Protein AF-A0A7X9TAC8-F1 (afdb_monomer)

Secondary structure (DSSP, 8-state):
----TTEEEEE-TT-HHHHHHHHHHHHTT---EEEETTSTTHHHHHHHHHSS-EESEEEETTEEE--HHHHHHHHHHHHTPPPP--S----EEEETTTEEEE-

Nearest PDB structures (foldseek):
  1nm3-assembly1_B  TM=7.794E-01  e=5.454E-04  Haemophilus influenzae
  6srb-assembly1_A  TM=7.774E-01  e=1.572E-03  Trametes pubescens
  6srb-assembly1_B  TM=7.687E-01  e=2.048E-03  Trametes pubescens
  2cz3-assembly1_B  TM=8.007E-01  e=4.241E-03  Mus musculus
  7c10-assembly1_A  TM=7.811E-01  e=2.669E-03  Alkaliphilus oremlandii OhILAs

Mean predicted aligned error: 5.92 Å

Organism: NCBI:txid604330

InterPro domains:
  IPR004045 Glutathione S-transferase, N-terminal [PF13417] (9-78)
  IPR004045 Glutathione S-transferase, N-terminal [PS50404] (5-83)
  IPR011767 Glutaredoxin active site [PS00195] (9-25)
  IPR036249 Thioredoxin-like superfamily [SSF52833] (6-83)

Sequence (103 aa):
MASFDDLKLYVLPGCPFCAKVDAFLDEHDIEIEHLDVTQGTNGDDLVRIGGKRQCPCLLIDGKPMYESGDIIDYLADRIGADAPTHEGGGACHFVPGGGHVCD

Radius of gyration: 13.05 Å; Cα contacts (8 Å, |Δi|>4): 174; chains: 1; bounding box: 33×24×43 Å

Structure (mmCIF, N/CA/C/O backbone):
data_AF-A0A7X9TAC8-F1
#
_entry.id   AF-A0A7X9TAC8-F1
#
loop_
_atom_site.group_PDB
_atom_site.id
_atom_site.type_symbol
_a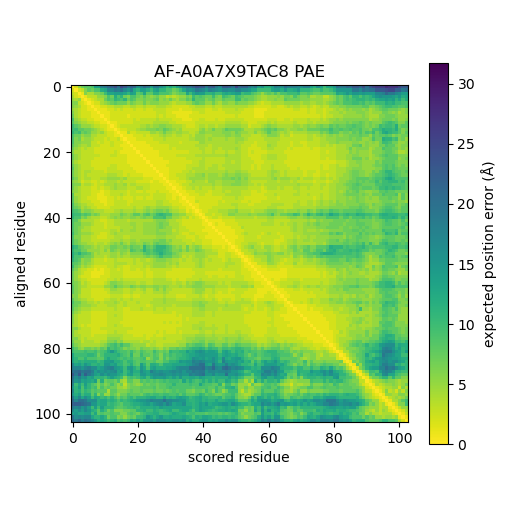tom_site.label_atom_id
_atom_site.label_alt_id
_atom_site.label_comp_id
_atom_site.label_asym_id
_atom_site.label_entity_id
_atom_site.label_seq_id
_atom_site.pdbx_PDB_ins_code
_atom_site.Cartn_x
_atom_site.Cartn_y
_atom_site.Cartn_z
_atom_site.occupancy
_atom_site.B_iso_or_equiv
_atom_site.auth_seq_id
_atom_site.auth_comp_id
_atom_site.auth_asym_id
_atom_site.auth_atom_id
_atom_site.pdbx_PDB_model_num
ATOM 1 N N . MET A 1 1 ? -2.685 -1.201 22.007 1.00 51.84 1 MET A N 1
ATOM 2 C CA . MET A 1 1 ? -1.773 -0.572 21.035 1.00 51.84 1 MET A CA 1
ATOM 3 C C . MET A 1 1 ? -1.682 -1.529 19.870 1.00 51.84 1 MET A C 1
ATOM 5 O O . MET A 1 1 ? -1.145 -2.617 20.052 1.00 51.84 1 MET A O 1
ATOM 9 N N . ALA A 1 2 ? -2.333 -1.209 18.752 1.00 60.91 2 ALA A N 1
ATOM 10 C CA . ALA A 1 2 ? -2.138 -1.977 17.529 1.00 60.91 2 ALA A CA 1
ATOM 11 C C . ALA A 1 2 ? -0.667 -1.816 17.124 1.00 60.91 2 ALA A C 1
ATOM 13 O O . ALA A 1 2 ? -0.144 -0.707 17.157 1.00 60.91 2 ALA A O 1
ATOM 14 N N . SER A 1 3 ? 0.016 -2.924 16.858 1.00 71.75 3 SER A N 1
ATOM 15 C CA . SER A 1 3 ? 1.382 -2.899 16.341 1.00 71.75 3 SER A CA 1
ATOM 16 C C . SER A 1 3 ? 1.326 -3.188 14.846 1.00 71.75 3 SER A C 1
ATOM 18 O O . SER A 1 3 ? 0.616 -4.110 14.421 1.00 71.75 3 SER A O 1
ATOM 20 N N . PHE A 1 4 ? 2.050 -2.373 14.084 1.00 82.62 4 PHE A N 1
ATOM 21 C CA . PHE A 1 4 ? 2.153 -2.423 12.626 1.00 82.62 4 PHE A CA 1
ATOM 22 C C . PHE A 1 4 ? 3.567 -2.803 12.168 1.00 82.62 4 PHE A C 1
ATOM 24 O O . PHE A 1 4 ? 3.874 -2.682 10.994 1.00 82.62 4 PHE A O 1
ATOM 31 N N . ASP A 1 5 ? 4.409 -3.293 13.083 1.00 80.94 5 ASP A N 1
ATOM 32 C CA . ASP A 1 5 ? 5.808 -3.673 12.819 1.00 80.94 5 ASP A CA 1
ATOM 33 C C . ASP A 1 5 ? 5.934 -4.825 11.801 1.00 80.94 5 ASP A C 1
ATOM 35 O O . ASP A 1 5 ? 6.904 -4.925 11.058 1.00 80.94 5 ASP A O 1
ATOM 39 N N . ASP A 1 6 ? 4.904 -5.671 11.721 1.00 87.69 6 ASP A N 1
ATOM 40 C CA . ASP A 1 6 ? 4.800 -6.734 10.716 1.00 87.69 6 ASP A CA 1
ATOM 41 C C . ASP A 1 6 ? 4.319 -6.224 9.341 1.00 87.69 6 ASP A C 1
ATOM 43 O O . ASP A 1 6 ? 4.435 -6.918 8.328 1.00 87.69 6 ASP A O 1
ATOM 47 N N . LEU A 1 7 ? 3.791 -4.997 9.284 1.00 91.31 7 LEU A N 1
ATOM 48 C CA . LEU A 1 7 ? 3.294 -4.406 8.052 1.00 91.31 7 LEU A CA 1
ATOM 49 C C . LEU A 1 7 ? 4.397 -3.646 7.324 1.00 91.31 7 LEU A C 1
ATOM 51 O O . LEU A 1 7 ? 5.153 -2.880 7.917 1.00 91.31 7 LEU A O 1
ATOM 55 N N . LYS A 1 8 ? 4.445 -3.813 6.003 1.00 92.31 8 LYS A N 1
ATOM 56 C CA . LYS A 1 8 ? 5.363 -3.062 5.135 1.00 92.31 8 LYS A CA 1
ATOM 57 C C . LYS A 1 8 ? 4.599 -2.495 3.962 1.00 92.31 8 LYS A C 1
ATOM 59 O O . LYS A 1 8 ? 3.966 -3.248 3.222 1.00 92.31 8 LYS A O 1
ATOM 64 N N . LEU A 1 9 ? 4.653 -1.183 3.772 1.00 92.88 9 LEU A N 1
ATOM 65 C CA . LEU A 1 9 ? 3.993 -0.528 2.655 1.00 92.88 9 LEU A CA 1
ATOM 66 C C . LEU A 1 9 ? 4.996 -0.287 1.533 1.00 92.88 9 LEU A C 1
ATOM 68 O O . LEU A 1 9 ? 5.896 0.545 1.624 1.00 92.88 9 LEU A O 1
ATOM 72 N N . TYR A 1 10 ? 4.812 -0.998 0.431 1.00 92.75 10 TYR A N 1
ATOM 73 C CA . TYR A 1 10 ? 5.581 -0.770 -0.776 1.00 92.75 10 TYR A CA 1
ATOM 74 C C . TYR A 1 10 ? 4.985 0.387 -1.568 1.00 92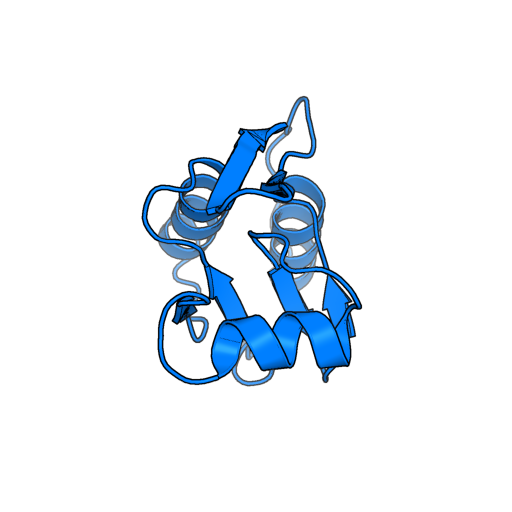.75 10 TYR A C 1
ATOM 76 O O . TYR A 1 10 ? 3.833 0.343 -2.018 1.00 92.75 10 TYR A O 1
ATOM 84 N N . VAL A 1 11 ? 5.806 1.409 -1.775 1.00 92.00 11 VAL A N 1
ATOM 85 C CA . VAL A 1 11 ? 5.417 2.657 -2.426 1.00 92.00 11 VAL A CA 1
ATOM 86 C C . VAL A 1 11 ? 6.256 2.908 -3.665 1.00 92.00 11 VAL A C 1
ATOM 88 O O . VAL A 1 11 ? 7.392 2.449 -3.784 1.00 92.00 11 VAL A O 1
ATOM 91 N N . LEU A 1 12 ? 5.673 3.645 -4.605 1.00 88.94 12 LEU A N 1
ATOM 92 C CA . LEU A 1 12 ? 6.355 4.131 -5.794 1.00 88.94 12 LEU A CA 1
ATOM 93 C C . LEU A 1 12 ? 6.429 5.662 -5.716 1.00 88.94 12 LEU A C 1
ATOM 95 O O . LEU A 1 12 ? 5.371 6.300 -5.648 1.00 88.94 12 LEU A O 1
ATOM 99 N N . PRO A 1 13 ? 7.625 6.278 -5.758 1.00 84.88 13 PRO A N 1
ATOM 100 C CA . PRO A 1 13 ? 7.759 7.727 -5.818 1.00 84.88 13 PRO A CA 1
ATOM 101 C C . PRO A 1 13 ? 6.987 8.291 -7.014 1.00 84.88 13 PRO A C 1
ATOM 103 O O . PRO A 1 13 ? 7.193 7.883 -8.156 1.00 84.88 13 PRO A O 1
ATOM 106 N N . GLY A 1 14 ? 6.086 9.236 -6.740 1.00 82.12 14 GLY A N 1
ATOM 107 C CA . GLY A 1 14 ? 5.239 9.877 -7.751 1.00 82.12 14 GLY A CA 1
ATOM 108 C C . GLY A 1 14 ? 3.905 9.175 -8.041 1.00 82.12 14 GLY A C 1
ATOM 109 O O . GLY A 1 14 ? 3.148 9.672 -8.870 1.00 82.12 14 GLY A O 1
ATOM 110 N N . CYS A 1 15 ? 3.576 8.063 -7.369 1.00 83.31 15 CYS A N 1
ATOM 111 C CA . CYS A 1 15 ? 2.268 7.415 -7.515 1.00 83.31 15 CYS A CA 1
ATOM 112 C C . CYS A 1 15 ? 1.199 8.121 -6.647 1.00 83.31 15 CYS A C 1
ATOM 114 O O . CYS A 1 15 ? 1.357 8.189 -5.424 1.00 83.31 15 CYS A O 1
ATOM 116 N N . PRO A 1 16 ? 0.083 8.604 -7.232 1.00 85.06 16 PRO A N 1
ATOM 117 C CA . PRO A 1 16 ? -0.963 9.320 -6.492 1.00 85.06 16 PRO A CA 1
ATOM 118 C C . PRO A 1 16 ? -1.691 8.428 -5.476 1.00 85.06 16 PRO A C 1
ATOM 120 O O . PRO A 1 16 ? -2.093 8.892 -4.414 1.00 85.06 16 PRO A O 1
ATOM 123 N N . PHE A 1 17 ? -1.819 7.132 -5.765 1.00 86.75 17 PHE A N 1
ATOM 124 C CA . PHE A 1 17 ? -2.476 6.177 -4.871 1.00 86.75 17 PHE A CA 1
ATOM 125 C C . PHE A 1 17 ? -1.645 5.850 -3.631 1.00 86.75 17 PHE A C 1
ATOM 127 O O . PHE A 1 17 ? -2.213 5.629 -2.567 1.00 86.75 17 PHE A O 1
ATOM 134 N N . CYS A 1 18 ? -0.312 5.863 -3.736 1.00 88.00 18 CYS A N 1
ATOM 135 C CA . CYS A 1 18 ? 0.557 5.735 -2.566 1.00 88.00 18 CYS A CA 1
ATOM 136 C C . CYS A 1 18 ? 0.351 6.917 -1.615 1.00 88.00 18 CYS A C 1
ATOM 138 O O . CYS A 1 18 ? 0.129 6.696 -0.433 1.00 88.00 18 CYS A O 1
ATOM 140 N N . AL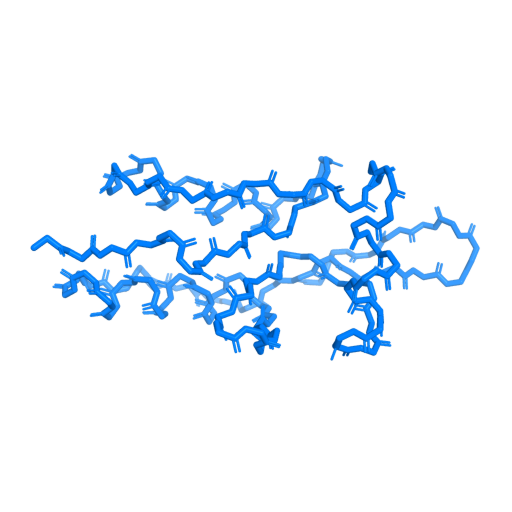A A 1 19 ? 0.316 8.144 -2.147 1.00 87.94 19 ALA A N 1
ATOM 141 C CA . ALA A 1 19 ? 0.061 9.345 -1.350 1.00 87.94 19 ALA A CA 1
ATOM 142 C C . ALA A 1 19 ? -1.310 9.320 -0.650 1.00 87.94 19 ALA A C 1
ATOM 144 O O . ALA A 1 19 ? -1.454 9.868 0.436 1.00 87.94 19 ALA A O 1
ATOM 145 N N . LYS A 1 20 ? -2.315 8.662 -1.246 1.00 88.44 20 LYS A N 1
ATOM 146 C CA . LYS A 1 20 ? -3.632 8.475 -0.621 1.00 88.44 20 LYS A CA 1
ATOM 147 C C . LYS A 1 20 ? -3.559 7.603 0.637 1.00 88.44 20 LYS A C 1
ATOM 149 O O . LYS A 1 20 ? -4.179 7.945 1.636 1.00 88.44 20 LYS A O 1
ATOM 154 N N . VAL A 1 21 ? -2.821 6.491 0.583 1.00 90.44 21 VAL A N 1
ATOM 155 C CA . VAL A 1 21 ? -2.609 5.619 1.753 1.00 90.44 21 VAL A CA 1
ATOM 156 C C . VAL A 1 21 ? -1.756 6.338 2.800 1.00 90.44 21 VAL A C 1
ATOM 158 O O . VAL A 1 21 ? -2.094 6.310 3.974 1.00 90.44 21 VAL A O 1
ATOM 161 N N . ASP A 1 22 ? -0.703 7.031 2.366 1.00 90.00 22 ASP A N 1
ATOM 162 C CA . ASP A 1 22 ? 0.197 7.807 3.230 1.00 90.00 22 ASP A CA 1
ATOM 163 C C . ASP A 1 22 ? -0.564 8.880 4.029 1.00 90.00 22 ASP A C 1
ATOM 165 O O . ASP A 1 22 ? -0.412 8.980 5.240 1.00 90.00 22 ASP A O 1
ATOM 169 N N . ALA A 1 23 ? -1.486 9.599 3.378 1.00 90.19 23 ALA A N 1
ATOM 170 C CA . ALA A 1 23 ? -2.347 10.577 4.041 1.00 90.19 23 ALA A CA 1
ATOM 171 C C . ALA A 1 23 ? -3.243 9.952 5.124 1.00 90.19 23 ALA A C 1
ATOM 173 O O . ALA A 1 23 ? -3.465 10.570 6.160 1.00 90.19 23 ALA A O 1
ATOM 174 N N . PHE A 1 24 ? -3.746 8.732 4.903 1.00 90.44 24 PHE A N 1
ATOM 175 C CA . PHE A 1 24 ? -4.519 8.008 5.916 1.00 90.44 24 PHE A CA 1
ATOM 176 C C . PHE A 1 24 ? -3.639 7.582 7.100 1.00 90.44 24 PHE A C 1
ATOM 178 O O . PHE A 1 24 ? -4.058 7.679 8.250 1.00 90.44 24 PHE A O 1
ATOM 185 N N . LEU A 1 25 ? -2.412 7.130 6.827 1.00 90.19 25 LEU A N 1
ATOM 186 C CA . LEU A 1 25 ? -1.445 6.788 7.870 1.00 90.19 25 LEU A CA 1
ATOM 187 C C . LEU A 1 25 ? -1.094 8.012 8.728 1.00 90.19 25 LEU A C 1
ATOM 189 O O . LEU A 1 25 ? -1.143 7.913 9.951 1.00 90.19 25 LEU A O 1
ATOM 193 N N . ASP A 1 26 ? -0.811 9.157 8.102 1.00 90.62 26 ASP A N 1
ATOM 194 C CA . ASP A 1 26 ? -0.505 10.425 8.780 1.00 90.62 26 ASP A CA 1
ATOM 195 C C . ASP A 1 26 ? -1.693 10.935 9.615 1.00 90.62 26 ASP A C 1
ATOM 197 O O . ASP A 1 26 ? -1.526 11.277 10.784 1.00 90.62 26 ASP A O 1
ATOM 201 N N . GLU A 1 27 ? -2.915 10.892 9.068 1.00 90.81 27 GLU A N 1
ATOM 202 C CA . GLU A 1 27 ? -4.135 11.317 9.775 1.00 90.81 27 GLU A CA 1
ATOM 203 C C . GLU A 1 27 ? -4.385 10.516 11.065 1.00 90.81 27 GLU A C 1
ATOM 205 O O . GLU A 1 27 ? -4.900 11.052 12.051 1.00 90.81 27 GLU A O 1
ATOM 210 N N . HIS A 1 28 ? -3.996 9.241 11.070 1.00 89.06 28 HIS A N 1
ATOM 211 C CA . HIS A 1 28 ? -4.185 8.326 12.192 1.00 89.06 28 HIS A CA 1
ATOM 212 C C . HIS A 1 28 ? -2.918 8.081 13.031 1.00 89.06 28 HIS A C 1
ATOM 214 O O . HIS A 1 28 ? -2.962 7.240 13.933 1.00 89.06 28 HIS A O 1
ATOM 220 N N . ASP A 1 29 ? -1.824 8.812 12.778 1.00 88.50 29 ASP A N 1
ATOM 221 C CA . ASP A 1 29 ? -0.525 8.661 13.460 1.00 88.50 29 ASP A CA 1
ATOM 222 C C . ASP A 1 29 ? -0.003 7.204 13.405 1.00 88.50 29 ASP A C 1
ATOM 224 O O . ASP A 1 29 ? 0.495 6.636 14.380 1.00 88.50 29 ASP A O 1
ATOM 228 N N . ILE A 1 30 ? -0.187 6.547 12.255 1.00 88.94 30 ILE A N 1
ATOM 229 C CA . ILE A 1 30 ? 0.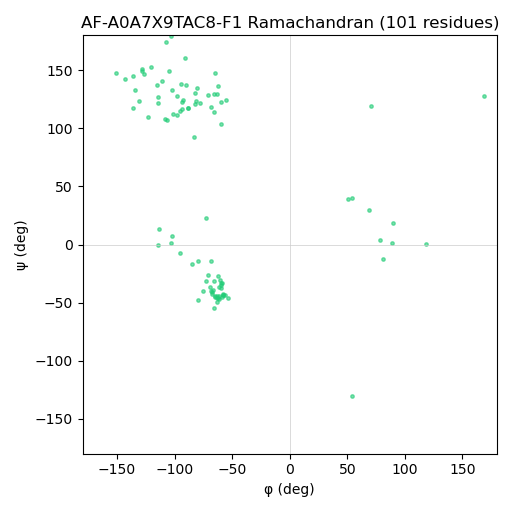222 5.162 12.018 1.00 88.94 30 ILE A CA 1
ATOM 230 C C . ILE A 1 30 ? 1.593 5.153 11.351 1.00 88.94 30 ILE A C 1
ATOM 232 O O . ILE A 1 30 ? 1.748 5.529 10.191 1.00 88.94 30 ILE A O 1
ATOM 236 N N . GLU A 1 31 ? 2.587 4.626 12.056 1.00 87.25 31 GLU A N 1
ATOM 237 C CA . GLU A 1 31 ? 3.932 4.458 11.514 1.00 87.25 31 GLU A CA 1
ATOM 238 C C . GLU A 1 31 ? 4.099 3.045 10.922 1.00 87.25 31 GLU A C 1
ATOM 240 O O . GLU A 1 31 ? 3.993 2.043 11.634 1.00 87.25 31 GLU A O 1
ATOM 245 N N . ILE A 1 32 ? 4.332 2.962 9.605 1.00 90.44 32 ILE A N 1
ATOM 246 C CA . ILE A 1 32 ? 4.587 1.716 8.857 1.00 90.44 32 ILE A CA 1
ATOM 247 C C . ILE A 1 32 ? 5.886 1.864 8.062 1.00 90.44 32 ILE A C 1
ATOM 249 O O . ILE A 1 32 ? 6.216 2.945 7.572 1.00 90.44 32 ILE A O 1
ATOM 253 N N . GLU A 1 33 ? 6.625 0.766 7.896 1.00 90.38 33 GLU A N 1
ATOM 254 C CA . GLU A 1 33 ? 7.829 0.745 7.068 1.00 90.38 33 GLU A CA 1
ATOM 255 C C . GLU A 1 33 ? 7.487 0.979 5.586 1.00 90.38 33 GLU A C 1
ATOM 257 O O . GLU A 1 33 ? 6.857 0.144 4.932 1.00 90.38 33 GLU A O 1
ATOM 262 N N . HIS A 1 34 ? 7.941 2.112 5.045 1.00 91.31 34 HIS A N 1
ATOM 263 C CA . HIS A 1 34 ? 7.808 2.452 3.632 1.00 91.31 34 HIS A CA 1
ATOM 264 C C . HIS A 1 34 ? 8.983 1.910 2.815 1.00 91.31 34 HIS A C 1
ATOM 266 O O . HIS A 1 34 ? 10.130 2.330 2.976 1.00 91.31 34 HIS A O 1
ATOM 272 N N . LEU A 1 35 ? 8.690 1.009 1.881 1.00 91.12 35 LEU A N 1
ATOM 273 C CA . LEU A 1 35 ? 9.674 0.404 0.991 1.00 91.12 35 LEU A CA 1
ATOM 274 C C . LEU A 1 35 ? 9.500 0.932 -0.431 1.00 91.12 35 LEU A C 1
ATOM 276 O O . LEU A 1 35 ? 8.570 0.558 -1.145 1.00 91.12 35 LEU A O 1
ATOM 280 N N . ASP A 1 36 ? 10.429 1.777 -0.877 1.00 90.94 36 ASP A N 1
ATOM 281 C CA . ASP A 1 36 ? 10.433 2.250 -2.261 1.00 90.94 36 ASP A CA 1
ATOM 282 C C . ASP A 1 36 ? 10.781 1.097 -3.216 1.00 90.94 36 ASP A C 1
ATOM 284 O O . ASP A 1 36 ? 11.875 0.527 -3.158 1.00 90.94 36 ASP A O 1
ATOM 288 N N . VAL A 1 37 ? 9.858 0.760 -4.120 1.00 89.25 37 VAL A N 1
ATOM 289 C CA . VAL A 1 37 ? 10.026 -0.324 -5.104 1.00 89.25 37 VAL A CA 1
ATOM 290 C C . VAL A 1 37 ? 11.082 -0.033 -6.173 1.00 89.25 37 VAL A C 1
ATOM 292 O O . VAL A 1 37 ? 11.473 -0.951 -6.909 1.00 89.25 37 VAL A O 1
ATOM 295 N N . THR A 1 38 ? 11.521 1.222 -6.296 1.00 86.19 38 THR A N 1
ATOM 296 C CA . THR A 1 38 ? 12.611 1.634 -7.193 1.00 86.19 38 THR A CA 1
ATOM 297 C C . THR A 1 38 ? 13.990 1.464 -6.561 1.00 86.19 38 THR A C 1
ATOM 299 O O . THR A 1 38 ? 14.988 1.431 -7.281 1.00 86.19 38 THR A O 1
ATOM 302 N N . GLN A 1 39 ? 14.053 1.307 -5.235 1.00 87.50 39 GLN A N 1
ATOM 303 C CA . GLN A 1 39 ? 15.299 1.146 -4.496 1.00 87.50 39 GLN A CA 1
ATOM 304 C C . GLN A 1 39 ? 15.636 -0.330 -4.286 1.00 87.50 39 GLN A C 1
ATOM 306 O O . GLN A 1 39 ? 14.784 -1.150 -3.935 1.00 87.50 39 GLN A O 1
ATOM 311 N N . GLY A 1 40 ? 16.918 -0.661 -4.458 1.00 87.31 40 GLY A N 1
ATOM 312 C CA . GLY A 1 40 ? 17.453 -1.986 -4.146 1.00 87.31 40 GLY A CA 1
ATOM 313 C C . GLY A 1 40 ? 16.700 -3.124 -4.842 1.00 87.31 40 GLY A C 1
ATOM 314 O O . GLY A 1 40 ? 16.494 -3.102 -6.055 1.00 87.31 40 GLY A O 1
ATOM 315 N N . THR A 1 41 ? 16.311 -4.134 -4.060 1.00 88.69 41 THR A N 1
ATOM 316 C CA . THR A 1 41 ? 15.562 -5.312 -4.528 1.00 88.69 41 THR A CA 1
ATOM 317 C C . THR A 1 41 ? 14.075 -5.265 -4.183 1.00 88.69 41 THR A C 1
ATOM 319 O O . THR A 1 41 ? 13.359 -6.186 -4.555 1.00 88.69 41 THR A O 1
ATOM 322 N N . ASN A 1 42 ? 13.582 -4.199 -3.544 1.00 89.56 42 ASN A N 1
ATOM 323 C CA . ASN A 1 42 ? 12.214 -4.118 -3.013 1.00 89.56 42 ASN A CA 1
ATOM 324 C C . ASN A 1 42 ? 11.145 -4.421 -4.067 1.00 89.56 42 ASN A C 1
ATOM 326 O O . ASN A 1 42 ? 10.225 -5.200 -3.838 1.00 89.56 42 ASN A O 1
ATOM 330 N N . GLY A 1 43 ? 11.276 -3.825 -5.254 1.00 85.94 43 GLY A N 1
ATOM 331 C CA . GLY A 1 43 ? 10.331 -4.081 -6.334 1.00 85.94 43 GLY A CA 1
ATOM 332 C C . GLY A 1 43 ? 10.448 -5.478 -6.947 1.00 85.94 43 GLY A C 1
ATOM 333 O O . GLY A 1 43 ? 9.458 -5.971 -7.476 1.00 85.94 43 GLY A O 1
ATOM 334 N N . ASP A 1 44 ? 11.619 -6.117 -6.877 1.00 88.38 44 ASP A N 1
ATOM 335 C CA . ASP A 1 44 ? 11.796 -7.507 -7.319 1.00 88.38 44 ASP A CA 1
ATOM 336 C C . ASP A 1 44 ? 11.191 -8.480 -6.298 1.00 88.38 44 ASP A C 1
ATOM 338 O O . ASP A 1 44 ? 10.489 -9.410 -6.683 1.00 88.38 44 ASP A O 1
ATOM 342 N N . ASP A 1 45 ? 11.364 -8.210 -5.000 1.00 88.69 45 ASP A N 1
ATOM 343 C CA . ASP A 1 45 ? 10.666 -8.906 -3.914 1.00 88.69 45 ASP A CA 1
ATOM 344 C C . ASP A 1 45 ? 9.149 -8.825 -4.086 1.00 88.69 45 ASP A C 1
ATOM 346 O O . ASP A 1 45 ? 8.472 -9.846 -4.004 1.00 88.69 45 ASP A O 1
ATOM 350 N N . LEU A 1 46 ? 8.610 -7.658 -4.450 1.00 87.56 46 LEU A N 1
ATOM 351 C CA . LEU A 1 46 ? 7.179 -7.512 -4.720 1.00 87.56 46 LEU A CA 1
ATOM 352 C C . LEU A 1 46 ? 6.688 -8.446 -5.837 1.00 87.56 46 LEU A C 1
ATOM 354 O O . LEU A 1 46 ? 5.635 -9.073 -5.721 1.00 87.56 46 LEU A O 1
ATOM 358 N N . VAL A 1 47 ? 7.468 -8.566 -6.917 1.00 88.62 47 VAL A N 1
ATOM 359 C CA . VAL A 1 47 ? 7.165 -9.487 -8.021 1.00 88.62 47 VAL A CA 1
ATOM 360 C C . VAL A 1 47 ? 7.326 -10.941 -7.577 1.00 88.62 47 VAL A C 1
ATOM 362 O O . VAL A 1 47 ? 6.529 -11.782 -7.977 1.00 88.62 47 VAL A O 1
ATOM 365 N N . ARG A 1 48 ? 8.308 -11.263 -6.732 1.00 89.00 48 ARG A N 1
ATOM 366 C CA . ARG A 1 48 ? 8.496 -12.626 -6.209 1.00 89.00 48 ARG A CA 1
ATOM 367 C C . ARG A 1 48 ? 7.373 -13.055 -5.271 1.00 89.00 48 ARG A C 1
ATOM 369 O O . ARG A 1 48 ? 6.942 -14.200 -5.344 1.00 89.00 48 ARG A O 1
ATOM 376 N N . ILE A 1 49 ? 6.916 -12.152 -4.408 1.00 88.50 49 ILE A N 1
ATOM 377 C CA . ILE A 1 49 ? 5.900 -12.422 -3.387 1.00 88.50 49 ILE A CA 1
ATOM 378 C C . ILE A 1 49 ? 4.496 -12.403 -4.005 1.00 88.50 49 ILE A C 1
ATOM 380 O O . ILE A 1 49 ? 3.704 -13.311 -3.767 1.00 88.50 49 ILE A O 1
ATOM 384 N N . GLY A 1 50 ? 4.181 -11.379 -4.806 1.00 80.19 50 GLY A N 1
ATOM 385 C CA . GLY A 1 50 ? 2.831 -11.139 -5.325 1.00 80.19 50 GLY A CA 1
ATOM 386 C C . GLY A 1 50 ? 2.663 -11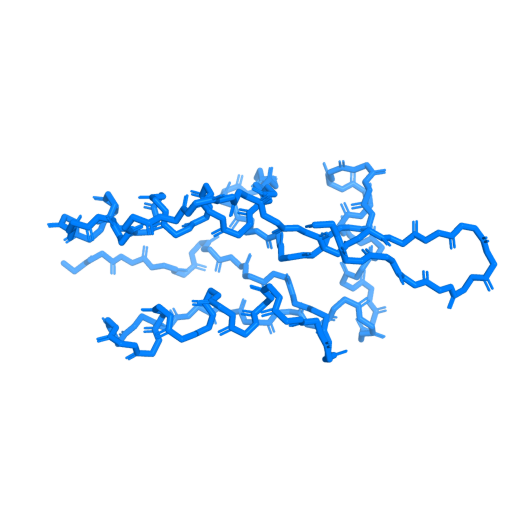.276 -6.838 1.00 80.19 50 GLY A C 1
ATOM 387 O O . GLY A 1 50 ? 1.561 -11.109 -7.357 1.00 80.19 50 GLY A O 1
ATOM 388 N N . GLY A 1 51 ? 3.730 -11.592 -7.572 1.00 83.00 51 GLY A N 1
ATOM 389 C CA . GLY A 1 51 ? 3.693 -11.863 -9.014 1.00 83.00 51 GLY A CA 1
ATOM 390 C C . GLY A 1 51 ? 3.676 -10.621 -9.908 1.00 83.00 51 GLY A C 1
ATOM 391 O O . GLY A 1 51 ? 3.894 -10.735 -11.113 1.00 83.00 51 GLY A O 1
ATOM 392 N N . LYS A 1 52 ? 3.438 -9.430 -9.349 1.00 84.44 52 LYS A N 1
ATOM 393 C CA . LYS A 1 52 ? 3.321 -8.173 -10.101 1.00 84.44 52 LYS A CA 1
ATOM 394 C C . LYS A 1 52 ? 3.932 -7.005 -9.341 1.00 84.44 52 LYS A C 1
ATOM 396 O O . LYS A 1 52 ? 3.782 -6.896 -8.129 1.00 84.44 52 LYS A O 1
ATOM 401 N N . ARG A 1 53 ? 4.583 -6.107 -10.087 1.00 83.81 53 ARG A N 1
ATOM 402 C CA . ARG A 1 53 ? 5.050 -4.809 -9.592 1.00 83.81 53 ARG A CA 1
ATOM 403 C C . ARG A 1 53 ? 3.858 -3.856 -9.669 1.00 83.81 53 ARG A C 1
ATOM 405 O O . ARG A 1 53 ? 3.575 -3.313 -10.734 1.00 83.81 53 ARG A O 1
ATOM 412 N N . GLN A 1 54 ? 3.103 -3.758 -8.582 1.00 85.31 54 GLN A N 1
ATOM 413 C CA . GLN A 1 54 ? 1.921 -2.906 -8.465 1.00 85.31 54 GLN A CA 1
ATOM 414 C C . GLN A 1 54 ? 1.995 -2.165 -7.127 1.00 85.31 54 GLN A C 1
ATOM 416 O O . GLN A 1 54 ? 2.288 -2.784 -6.110 1.00 85.31 54 GLN A O 1
ATOM 421 N N . CYS A 1 55 ? 1.754 -0.857 -7.131 1.00 87.12 55 CYS A N 1
ATOM 422 C CA . CYS A 1 55 ? 1.775 -0.014 -5.933 1.00 87.12 55 CYS A CA 1
ATOM 423 C C . CYS A 1 55 ? 0.481 0.807 -5.845 1.00 87.12 55 CYS A C 1
ATOM 425 O O . CYS A 1 55 ? -0.037 1.181 -6.887 1.00 87.12 55 CYS A O 1
ATOM 427 N N . PRO A 1 56 ? -0.016 1.180 -4.660 1.00 90.25 56 PRO A N 1
ATOM 428 C CA . PRO A 1 56 ? 0.462 0.768 -3.347 1.00 90.25 56 PRO A CA 1
ATOM 429 C C . PRO A 1 56 ? 0.258 -0.732 -3.122 1.00 90.25 56 PRO A C 1
ATOM 431 O O . PRO A 1 56 ? -0.674 -1.330 -3.657 1.00 90.25 56 PRO A O 1
ATOM 434 N N . CYS A 1 57 ? 1.172 -1.339 -2.369 1.00 92.06 57 CYS A N 1
ATOM 435 C CA . CYS A 1 57 ? 1.051 -2.730 -1.952 1.00 92.06 57 CYS A CA 1
ATOM 436 C C . CYS A 1 57 ? 1.427 -2.853 -0.479 1.00 92.06 57 CYS A C 1
ATOM 438 O O . CYS A 1 57 ? 2.568 -2.583 -0.110 1.00 92.06 57 CYS A O 1
ATOM 440 N N . LEU A 1 58 ? 0.481 -3.274 0.352 1.00 93.00 58 LEU A N 1
ATOM 441 C CA . LEU A 1 58 ? 0.705 -3.532 1.768 1.00 93.00 58 LEU A CA 1
ATOM 442 C C . LEU A 1 58 ? 1.059 -5.008 1.956 1.00 93.00 58 LEU A C 1
ATOM 444 O O . LEU A 1 58 ? 0.320 -5.890 1.531 1.00 93.00 58 LEU A O 1
ATOM 448 N N . LEU A 1 59 ? 2.196 -5.290 2.576 1.00 91.94 59 LEU A N 1
ATOM 449 C CA . LEU A 1 59 ? 2.591 -6.637 2.960 1.00 91.94 59 LEU A CA 1
ATOM 450 C C . LEU A 1 59 ? 2.147 -6.890 4.400 1.00 91.94 59 LEU A C 1
ATOM 452 O O . LEU A 1 59 ? 2.530 -6.140 5.291 1.00 91.94 59 LEU A O 1
ATOM 456 N N . ILE A 1 60 ? 1.348 -7.935 4.604 1.00 91.25 60 ILE A N 1
ATOM 457 C CA . ILE A 1 60 ? 0.779 -8.334 5.895 1.00 91.25 60 ILE A CA 1
ATOM 458 C C . ILE A 1 60 ? 1.217 -9.776 6.156 1.00 91.25 60 ILE A C 1
ATOM 460 O O . ILE A 1 60 ? 0.761 -10.672 5.444 1.00 91.25 60 ILE A O 1
ATOM 464 N N . ASP A 1 61 ? 2.105 -10.027 7.119 1.00 87.56 61 ASP A N 1
ATOM 465 C CA . ASP A 1 61 ? 2.615 -11.370 7.454 1.00 87.56 61 ASP A CA 1
ATOM 466 C C . ASP A 1 61 ? 3.125 -12.133 6.205 1.00 87.56 61 ASP A C 1
ATOM 468 O O . ASP A 1 61 ? 2.854 -13.313 5.974 1.00 87.56 61 ASP A O 1
ATOM 472 N N . GLY A 1 62 ? 3.796 -11.413 5.298 1.00 85.75 62 GLY A N 1
ATOM 473 C CA . GLY A 1 62 ? 4.296 -11.954 4.028 1.00 85.75 62 GLY A CA 1
ATOM 474 C C . GLY A 1 62 ? 3.253 -12.123 2.911 1.00 85.75 62 GLY A C 1
ATOM 475 O O . GLY A 1 62 ? 3.602 -12.608 1.834 1.00 85.75 62 GLY A O 1
ATOM 476 N N . LYS A 1 63 ? 1.996 -11.708 3.111 1.00 89.62 63 LYS A N 1
ATOM 477 C CA . LYS A 1 63 ? 0.966 -11.676 2.060 1.00 89.62 63 LYS A CA 1
ATOM 478 C C . LYS A 1 63 ? 0.826 -10.278 1.453 1.00 89.62 63 LYS A C 1
ATOM 480 O O . LYS A 1 63 ? 0.626 -9.325 2.201 1.00 89.62 63 LYS A O 1
ATOM 485 N N . PRO A 1 64 ? 0.885 -10.141 0.119 1.00 91.62 64 PRO A N 1
ATOM 486 C CA . PRO A 1 64 ? 0.719 -8.859 -0.549 1.00 91.62 64 PRO A CA 1
ATOM 487 C C . PRO A 1 64 ? -0.769 -8.524 -0.719 1.00 91.62 64 PRO A C 1
ATOM 489 O O . PRO A 1 64 ? -1.546 -9.338 -1.223 1.00 91.62 64 PRO A O 1
ATOM 492 N N . MET A 1 65 ? -1.147 -7.311 -0.333 1.00 91.69 65 MET A N 1
ATOM 493 C CA . MET A 1 65 ? -2.454 -6.702 -0.548 1.00 91.69 65 MET A CA 1
ATOM 494 C C . MET A 1 65 ? -2.288 -5.502 -1.476 1.00 91.69 65 MET A C 1
ATOM 496 O O . MET A 1 65 ? -1.461 -4.626 -1.232 1.00 91.69 65 MET A O 1
ATOM 500 N N . TYR A 1 66 ? -3.064 -5.490 -2.551 1.00 89.12 66 TYR A N 1
ATOM 501 C CA . TYR A 1 66 ? -3.081 -4.424 -3.549 1.00 89.12 66 TYR A CA 1
ATOM 502 C C . TYR A 1 66 ? -4.311 -3.538 -3.345 1.00 89.12 66 TYR A C 1
ATOM 504 O O . TYR A 1 66 ? -5.126 -3.837 -2.481 1.00 89.12 66 TYR A O 1
ATOM 512 N N . GLU A 1 67 ? -4.447 -2.508 -4.182 1.00 87.69 67 GLU A N 1
ATOM 513 C CA . GLU A 1 67 ? -5.539 -1.527 -4.162 1.00 87.69 67 GLU A CA 1
ATOM 514 C C . GLU A 1 67 ? -5.483 -0.572 -2.965 1.00 87.69 67 GLU A C 1
ATOM 516 O O . GLU A 1 67 ? -5.585 -0.959 -1.805 1.00 87.69 67 GLU A O 1
ATOM 521 N N . SER A 1 68 ? -5.362 0.729 -3.244 1.00 88.38 68 SER A N 1
ATOM 522 C CA . SER A 1 68 ? -5.316 1.748 -2.183 1.00 88.38 68 SER A CA 1
ATOM 523 C C . SER A 1 68 ? -6.557 1.751 -1.282 1.00 88.38 68 SER A C 1
ATOM 525 O O . SER A 1 68 ? -6.428 2.039 -0.098 1.00 88.38 68 SER A O 1
ATOM 527 N N . GLY A 1 69 ? -7.737 1.434 -1.825 1.00 87.75 69 GLY A N 1
ATOM 528 C CA . GLY A 1 69 ? -8.985 1.351 -1.059 1.00 87.75 69 GLY A CA 1
ATOM 529 C C . GLY A 1 69 ? -8.964 0.211 -0.044 1.00 87.75 69 GLY A C 1
ATOM 530 O O . GLY A 1 69 ? -9.10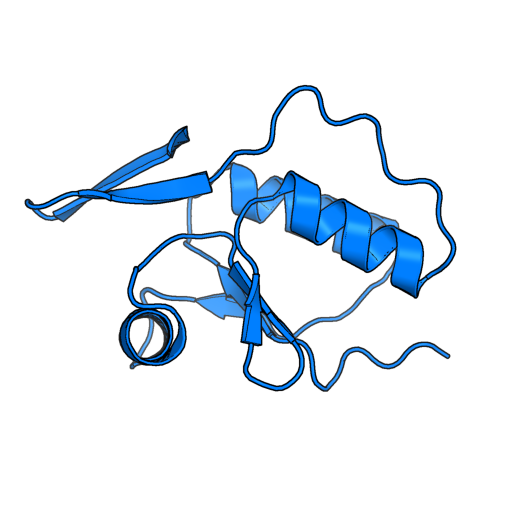6 0.463 1.145 1.00 87.75 69 GLY A O 1
ATOM 531 N N . ASP A 1 70 ? -8.690 -1.013 -0.501 1.00 89.69 70 ASP A N 1
ATOM 532 C CA . ASP A 1 70 ? -8.648 -2.204 0.360 1.00 89.69 70 ASP A CA 1
ATOM 533 C C . ASP A 1 70 ? -7.596 -2.071 1.472 1.00 89.69 70 ASP A C 1
ATOM 535 O O . ASP A 1 70 ? -7.827 -2.479 2.609 1.00 89.69 70 ASP A O 1
ATOM 539 N N . ILE A 1 71 ? -6.449 -1.454 1.164 1.00 91.56 71 ILE A N 1
ATOM 540 C CA . ILE A 1 71 ? -5.398 -1.170 2.147 1.00 91.56 71 ILE A CA 1
ATOM 541 C C . ILE A 1 71 ? -5.910 -0.223 3.240 1.00 91.56 71 ILE A C 1
ATOM 543 O O . ILE A 1 71 ? -5.675 -0.472 4.421 1.00 91.56 71 ILE A O 1
ATOM 547 N N . ILE A 1 72 ? -6.599 0.858 2.862 1.00 90.81 72 ILE A N 1
ATOM 548 C CA . ILE A 1 72 ? -7.163 1.823 3.815 1.00 90.81 72 ILE A CA 1
ATOM 549 C C . ILE A 1 72 ? -8.249 1.161 4.664 1.00 90.81 72 ILE A C 1
ATOM 551 O O . ILE A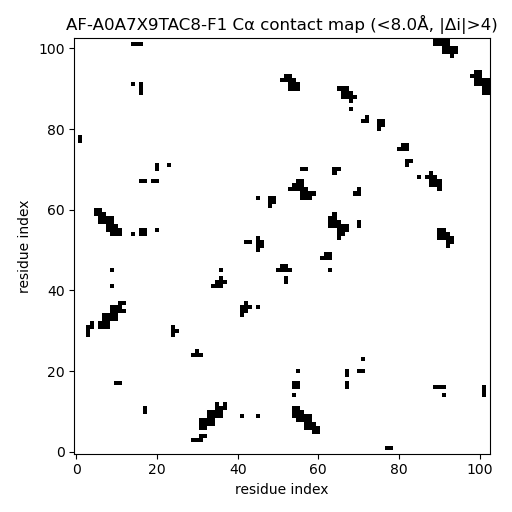 1 72 ? -8.229 1.321 5.879 1.00 90.81 72 ILE A O 1
ATOM 555 N N . ASP A 1 73 ? -9.147 0.387 4.053 1.00 90.31 73 ASP A N 1
ATOM 556 C CA . ASP A 1 73 ? -10.211 -0.337 4.758 1.00 90.31 73 ASP A CA 1
ATOM 557 C C . ASP A 1 73 ? -9.630 -1.312 5.794 1.00 90.31 73 ASP A C 1
ATOM 559 O O . ASP A 1 73 ? -10.018 -1.301 6.962 1.00 90.31 73 ASP A O 1
ATOM 563 N N . TYR A 1 74 ? -8.596 -2.068 5.409 1.00 90.88 74 TYR A N 1
ATOM 564 C CA . TYR A 1 74 ? -7.877 -2.954 6.321 1.00 90.88 74 TYR A CA 1
ATOM 565 C C . TYR A 1 74 ? -7.220 -2.197 7.484 1.00 90.88 74 TYR A C 1
ATOM 567 O O . TYR A 1 74 ? -7.295 -2.633 8.635 1.00 90.88 74 TYR A O 1
ATOM 575 N N . LEU A 1 75 ? -6.560 -1.069 7.206 1.00 90.00 75 LEU A N 1
ATOM 576 C CA . LEU A 1 75 ? -5.927 -0.251 8.241 1.00 90.00 75 LEU A CA 1
ATOM 577 C C . LEU A 1 75 ? -6.969 0.379 9.175 1.00 90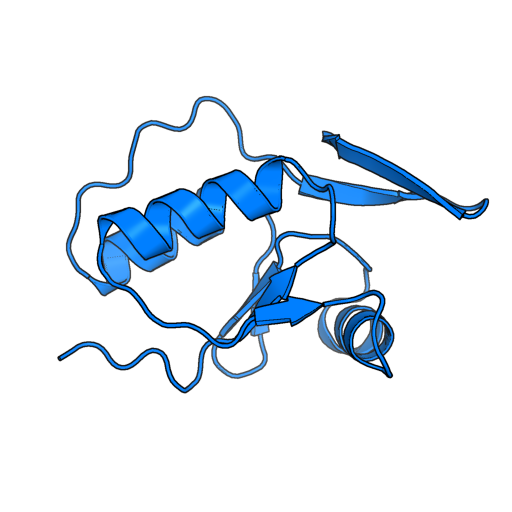.00 75 LEU A C 1
ATOM 579 O O . LEU A 1 75 ? -6.741 0.404 10.384 1.00 90.00 75 LEU A O 1
ATOM 583 N N . ALA A 1 76 ? -8.106 0.826 8.638 1.00 90.12 76 ALA A N 1
ATOM 584 C CA . ALA A 1 76 ? -9.229 1.367 9.394 1.00 90.12 76 ALA A CA 1
ATOM 585 C C . ALA A 1 76 ? -9.839 0.311 10.329 1.00 90.12 76 ALA A C 1
ATOM 587 O O . ALA A 1 76 ? -9.945 0.558 11.531 1.00 90.12 76 ALA A O 1
ATOM 588 N N . ASP A 1 77 ? -10.132 -0.895 9.829 1.00 89.94 77 ASP A N 1
ATOM 589 C CA . ASP A 1 77 ? -10.610 -2.023 10.644 1.00 89.94 77 ASP A CA 1
ATOM 590 C C . ASP A 1 77 ? -9.615 -2.366 11.764 1.00 89.94 77 ASP A C 1
ATOM 592 O O . ASP A 1 77 ? -9.984 -2.510 12.933 1.00 89.94 77 ASP A O 1
ATOM 596 N N . ARG A 1 78 ? -8.317 -2.382 11.437 1.00 88.25 78 ARG A N 1
ATOM 597 C CA . ARG A 1 78 ? -7.230 -2.691 12.376 1.00 88.25 78 ARG A CA 1
ATOM 598 C C . ARG A 1 78 ? -7.166 -1.727 13.565 1.00 88.25 78 ARG A C 1
ATOM 600 O O . ARG A 1 78 ? -6.809 -2.159 14.665 1.00 88.25 78 ARG A O 1
ATOM 607 N N . ILE A 1 79 ? -7.478 -0.446 13.357 1.00 88.69 79 ILE A N 1
ATOM 608 C CA . ILE A 1 79 ? -7.531 0.576 14.419 1.00 88.69 79 ILE A CA 1
ATOM 609 C C . ILE A 1 79 ? -8.938 0.791 14.990 1.00 88.69 79 ILE A C 1
ATOM 611 O O . ILE A 1 79 ? -9.081 1.506 15.981 1.00 88.69 79 ILE A O 1
ATOM 615 N N . GLY A 1 80 ? -9.965 0.173 14.401 1.00 86.00 80 GLY A N 1
ATOM 616 C CA . GLY A 1 80 ? -11.368 0.409 14.739 1.00 86.00 80 GLY A CA 1
ATOM 617 C C . GLY A 1 80 ? -11.877 1.796 14.327 1.00 86.00 80 GLY A C 1
ATOM 618 O O . GLY A 1 80 ? -12.738 2.347 15.014 1.00 86.00 80 GLY A O 1
ATOM 619 N N . ALA A 1 81 ? -11.324 2.375 13.259 1.00 81.81 81 ALA A N 1
ATOM 620 C CA . ALA A 1 81 ? -11.802 3.613 12.648 1.00 81.81 81 ALA A CA 1
ATOM 621 C C . ALA A 1 81 ? -12.832 3.323 11.547 1.00 81.81 81 ALA A C 1
ATOM 623 O O . ALA A 1 81 ? -12.908 2.215 11.020 1.00 81.81 81 ALA A O 1
ATOM 624 N N . ASP A 1 82 ? -13.622 4.338 11.200 1.00 76.12 82 ASP A N 1
ATOM 625 C CA . ASP A 1 82 ? -14.523 4.280 10.049 1.00 76.12 82 ASP A CA 1
ATOM 626 C C . ASP A 1 82 ? -13.704 4.501 8.773 1.00 76.12 82 ASP A C 1
ATOM 628 O O . ASP A 1 82 ? -13.008 5.512 8.649 1.00 76.12 82 ASP A O 1
ATOM 632 N N . ALA A 1 83 ? -13.741 3.541 7.848 1.00 70.81 83 ALA A N 1
ATOM 633 C CA . ALA A 1 83 ? -13.030 3.670 6.585 1.00 70.81 83 ALA A CA 1
ATOM 634 C C . ALA A 1 83 ? -13.646 4.818 5.760 1.00 70.81 83 ALA A C 1
ATOM 636 O O . ALA A 1 83 ? -14.866 4.851 5.5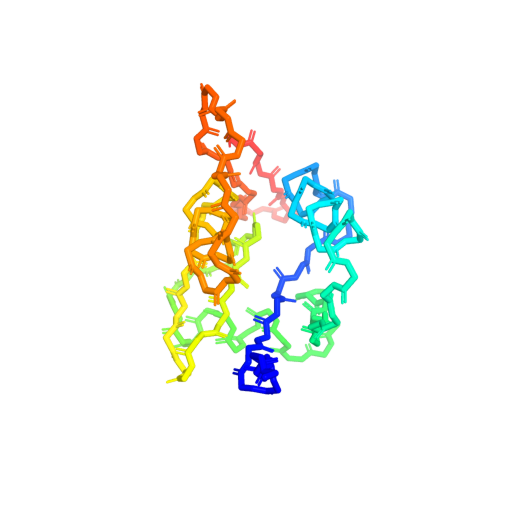65 1.00 70.81 83 ALA A O 1
ATOM 637 N N . PRO A 1 84 ? -12.842 5.764 5.240 1.00 70.12 84 PRO A N 1
ATOM 638 C CA . PRO A 1 84 ? -13.369 6.842 4.416 1.00 70.12 84 PRO A CA 1
ATOM 639 C C . PRO A 1 84 ? -14.007 6.268 3.148 1.00 70.12 84 PRO A C 1
ATOM 641 O O . PRO A 1 84 ? -13.421 5.421 2.476 1.00 70.12 84 PRO A O 1
ATOM 644 N N . THR A 1 85 ? -15.186 6.767 2.767 1.00 65.31 85 THR A N 1
ATOM 645 C CA . THR A 1 85 ? -15.858 6.353 1.528 1.00 65.31 85 THR A CA 1
ATOM 646 C C . THR A 1 85 ? -14.970 6.645 0.317 1.00 65.31 85 THR A C 1
ATOM 648 O O . THR A 1 85 ? -14.846 7.792 -0.114 1.00 65.31 85 THR A O 1
ATOM 651 N N . HIS A 1 86 ? -14.346 5.612 -0.243 1.00 65.69 86 HIS A N 1
ATOM 652 C CA . HIS A 1 86 ? -13.525 5.706 -1.444 1.00 65.69 86 HIS A CA 1
ATOM 653 C C . HIS A 1 86 ? -14.310 5.211 -2.670 1.00 65.69 86 HIS A C 1
ATOM 655 O O . HIS A 1 86 ? -14.572 4.019 -2.804 1.00 65.69 86 HIS A O 1
ATOM 661 N N . GLU A 1 87 ? -14.645 6.117 -3.599 1.00 55.31 87 GLU A N 1
ATOM 662 C CA . GLU A 1 87 ? -15.390 5.829 -4.849 1.00 55.31 87 GLU A CA 1
ATOM 663 C C . GLU A 1 87 ? -14.577 5.066 -5.925 1.00 55.31 87 GLU A C 1
ATOM 665 O O . GLU A 1 87 ? -14.894 5.103 -7.111 1.00 55.31 87 GLU A O 1
ATOM 670 N N . GLY A 1 88 ? -13.530 4.344 -5.529 1.00 55.75 88 GLY A N 1
ATOM 671 C CA . GLY A 1 88 ? -12.701 3.545 -6.428 1.00 55.75 88 GLY A CA 1
ATOM 672 C C . GLY A 1 88 ? -11.431 3.059 -5.736 1.00 55.75 88 GLY A C 1
ATOM 673 O O . GLY A 1 88 ? -10.706 3.855 -5.125 1.00 55.75 88 GLY A O 1
ATOM 674 N N . GLY A 1 89 ? -11.186 1.748 -5.808 1.00 58.75 89 GLY A N 1
ATOM 675 C CA . GLY A 1 89 ? -9.865 1.165 -5.584 1.00 58.75 89 GLY A CA 1
ATOM 676 C C . GLY A 1 89 ? -8.991 1.534 -6.773 1.00 58.75 89 GLY A C 1
ATOM 677 O O . GLY A 1 89 ? -9.445 1.434 -7.909 1.00 58.75 89 GLY A O 1
ATOM 678 N N . GLY A 1 90 ? -7.812 2.081 -6.496 1.00 67.12 90 GLY A N 1
ATOM 679 C CA . GLY A 1 90 ? -6.894 2.502 -7.543 1.00 67.12 90 GLY A CA 1
ATOM 680 C C . GLY A 1 90 ? -5.475 2.077 -7.231 1.00 67.12 90 GLY A C 1
ATOM 681 O O . GLY A 1 90 ? -5.056 2.048 -6.057 1.00 67.12 90 GLY A O 1
ATOM 682 N N . ALA A 1 91 ? -4.748 1.740 -8.288 1.00 76.69 91 ALA A N 1
ATOM 683 C CA . ALA A 1 91 ? -3.399 1.224 -8.209 1.00 76.69 91 ALA A CA 1
ATOM 684 C C . ALA A 1 91 ? -2.559 1.577 -9.444 1.00 76.69 91 ALA A C 1
ATOM 686 O O . ALA A 1 91 ? -3.009 1.677 -10.581 1.00 76.69 91 ALA A O 1
ATOM 687 N N . CYS A 1 92 ? -1.268 1.755 -9.198 1.00 75.12 92 CYS A N 1
ATOM 688 C CA . CYS A 1 92 ? -0.224 1.945 -10.185 1.00 75.12 92 CYS A CA 1
ATOM 689 C C . CYS A 1 92 ? 0.326 0.577 -10.620 1.00 75.12 92 CYS A C 1
ATOM 691 O O . CYS A 1 92 ? 0.926 -0.137 -9.814 1.00 75.12 92 CYS A O 1
ATOM 693 N N . HIS A 1 93 ? 0.184 0.223 -11.897 1.00 74.69 93 HIS A N 1
ATOM 694 C CA . HIS A 1 93 ? 0.739 -0.996 -12.491 1.00 74.69 93 HIS A CA 1
ATOM 695 C C . HIS A 1 93 ? 1.868 -0.657 -13.464 1.00 74.69 93 HIS A C 1
ATOM 697 O O . HIS A 1 93 ? 1.777 0.295 -14.240 1.00 74.69 93 HIS A O 1
ATOM 703 N N . PHE A 1 94 ? 2.929 -1.462 -13.470 1.00 74.00 94 PHE A N 1
ATOM 704 C CA . PHE A 1 94 ? 4.024 -1.303 -14.428 1.00 74.00 94 PHE A CA 1
ATOM 705 C C . PHE A 1 94 ? 3.679 -1.918 -15.789 1.00 74.00 94 PHE A C 1
ATOM 707 O O . PHE A 1 94 ? 3.207 -3.053 -15.864 1.00 74.00 94 PHE A O 1
ATOM 714 N N . VAL A 1 95 ? 3.970 -1.188 -16.870 1.00 76.94 95 VAL A N 1
ATOM 715 C CA . VAL A 1 95 ? 3.745 -1.642 -18.251 1.00 76.94 95 VAL A CA 1
ATOM 716 C C . VAL A 1 95 ? 5.053 -2.047 -18.942 1.00 76.94 95 VAL A C 1
ATOM 718 O O . VAL A 1 95 ? 6.115 -1.474 -18.666 1.00 76.94 95 VAL A O 1
ATOM 721 N N . PRO A 1 96 ? 5.008 -3.021 -19.874 1.00 68.50 96 PRO A N 1
ATOM 722 C CA . PRO A 1 96 ? 6.168 -3.377 -20.685 1.00 68.50 96 PRO A CA 1
ATOM 723 C C . PRO A 1 96 ? 6.638 -2.159 -21.498 1.00 68.50 96 PRO A C 1
ATOM 725 O O . PRO A 1 96 ? 5.867 -1.579 -22.256 1.00 68.50 96 PRO A O 1
ATOM 728 N N . GLY A 1 97 ? 7.903 -1.762 -21.322 1.00 73.69 97 GLY A N 1
ATOM 729 C CA . GLY A 1 97 ? 8.480 -0.555 -21.939 1.00 73.69 97 GLY A CA 1
ATOM 730 C C . GLY A 1 97 ? 8.980 0.508 -20.952 1.00 73.69 97 GLY A C 1
ATOM 731 O O . GLY A 1 97 ? 9.508 1.524 -21.391 1.00 73.69 97 GLY A O 1
ATOM 732 N N . GLY A 1 98 ? 8.866 0.273 -19.639 1.00 66.62 98 GLY A N 1
ATOM 733 C CA . GLY A 1 98 ? 9.467 1.137 -18.611 1.00 66.62 98 GLY A CA 1
ATOM 734 C C . GLY A 1 98 ? 8.576 2.283 -18.120 1.00 66.62 98 GLY A C 1
ATOM 735 O O . GLY A 1 98 ? 9.089 3.225 -17.525 1.00 66.62 98 GLY A O 1
ATOM 736 N N . GLY A 1 99 ? 7.262 2.207 -18.351 1.00 72.06 99 GLY A N 1
ATOM 737 C CA . GLY A 1 99 ? 6.270 3.143 -17.811 1.00 72.06 99 GLY A CA 1
ATOM 738 C C . GLY A 1 99 ? 5.410 2.526 -16.705 1.00 72.06 99 GLY A C 1
ATOM 739 O O . GLY A 1 99 ? 5.461 1.318 -16.459 1.00 72.06 99 GLY A O 1
ATOM 740 N N . HIS A 1 100 ? 4.573 3.351 -16.078 1.00 73.31 100 HIS A N 1
ATOM 741 C CA . HIS A 1 100 ? 3.500 2.909 -15.189 1.00 73.31 100 HIS A CA 1
ATOM 742 C C . HIS A 1 100 ? 2.171 3.544 -15.612 1.00 73.31 100 HIS A C 1
ATOM 744 O O . HIS A 1 100 ? 2.147 4.652 -16.148 1.00 73.31 100 HIS A O 1
ATOM 750 N N . VAL A 1 101 ? 1.073 2.838 -15.369 1.00 73.88 101 VAL A N 1
ATOM 751 C CA . VAL A 1 101 ? -0.296 3.344 -15.516 1.00 73.88 101 VAL A CA 1
ATOM 752 C C . VAL A 1 101 ? -0.956 3.360 -14.150 1.00 73.88 101 VAL A C 1
ATOM 754 O O . VAL A 1 101 ? -0.757 2.438 -13.364 1.00 73.88 101 VAL A O 1
ATOM 757 N N . CYS A 1 102 ? -1.683 4.432 -13.868 1.00 70.38 102 CYS A N 1
ATOM 758 C CA . CYS A 1 102 ? -2.449 4.615 -12.646 1.00 70.38 102 CYS A CA 1
ATOM 759 C C . CYS A 1 102 ? -3.918 4.444 -13.048 1.00 70.38 102 CYS A C 1
ATOM 761 O O . CYS A 1 102 ? -4.416 5.306 -13.773 1.00 70.38 102 CYS A O 1
ATOM 763 N N . ASP A 1 103 ? -4.536 3.326 -12.670 1.00 62.44 103 ASP A N 1
ATOM 764 C CA . ASP A 1 103 ? -5.975 3.070 -12.854 1.00 62.44 103 ASP A CA 1
ATOM 765 C C . ASP A 1 103 ? -6.722 3.441 -11.570 1.00 62.44 103 ASP A C 1
ATOM 767 O O . ASP A 1 103 ? -6.214 3.049 -10.490 1.00 62.44 103 ASP A O 1
#

Foldseek 3Di:
DQDQAQKEWEAEVPAPLQVLLVVLCVVVVNDHHYHHLVDDCNQVLCCVQPVFSKPRWMQHNSHTDAFSQVSQVVVCVSVVHDRPDDPDGWMWGDDPPGDIDID

pLDDT: mean 83.6, std 9.66, range [51.84, 93.0]

Solvent-accessible surface area (backbone atoms only — not comparable to full-atom values): 5829 Å² total; per-residue (Å²): 130,85,80,41,85,69,33,36,38,35,30,46,93,91,42,70,39,29,53,55,42,49,52,54,28,61,76,67,74,53,78,61,52,75,42,48,38,86,45,92,58,49,31,57,49,38,28,73,72,59,71,49,56,50,26,21,24,40,28,51,86,83,43,73,41,59,32,30,40,57,50,44,41,52,54,18,58,68,73,70,46,83,54,77,91,66,99,58,67,26,32,36,36,66,44,97,88,83,50,71,48,77,85